Protein AF-A0A957W393-F1 (afdb_monomer_lite)

Radius of gyration: 22.01 Å; chains: 1; bounding box: 61×33×50 Å

Sequence (150 aa):
MRLVQFTLENGRRQVGLVEDDGHRLHVLKEVSRVYELAMEAGRLKVKLETLIADRLSGQTVDYDQIIAEKRLLPPLDHPDPAHCLVSGTGLTHLGSAAARDEMHHQAASADQSALTDSMRMFQIGLDGGKPPAGQIGAQPEWFYKGNGYG

Secondary structure (DSSP, 8-state):
--EEEEE-TTS-EEEEEEPTTSSEEEEESS-S-HHHHHHHHHHHT--HHHHHHHHEEEEEEEHHHHHHTT-B--SS--SSGGG--EEE-S-SSHHHHHHHHHHHHHH--S-TTSPPHHHHHHHHHHHHSSPPTTSPPPPPP-EEEE-S--

Foldseek 3Di:
DDKFWFADPVRQIWIFDQDPVRFKTQTFPPDRFPVVLVVVCVVVVHDSVVVRVVRGDPDMDTPVVRVVVVGTAPNHADPDLVPAWDKDAQLPDPVSLVVVQVVVLVVDPDDPPDGDPSRVLNVLCVVFVDDPPPDDGRDHDMDTDGSSDD

pLDDT: mean 86.91, std 12.44, range [52.34, 98.25]

Structure (mmCIF, N/CA/C/O backbone):
data_AF-A0A957W393-F1
#
_entry.id   AF-A0A957W393-F1
#
loop_
_atom_site.group_PDB
_atom_site.id
_atom_site.type_symbol
_atom_site.label_atom_id
_atom_site.label_alt_id
_atom_site.label_comp_id
_atom_site.label_asym_id
_atom_site.label_entity_id
_atom_site.label_seq_id
_atom_site.pdbx_PDB_ins_code
_atom_site.Cartn_x
_atom_site.Cartn_y
_atom_site.Cartn_z
_atom_site.occupancy
_atom_site.B_iso_or_equiv
_atom_site.auth_seq_id
_atom_site.auth_comp_id
_atom_site.auth_asym_id
_atom_site.auth_atom_id
_atom_site.pdbx_PDB_model_num
ATOM 1 N N . MET A 1 1 ? -8.367 11.106 -1.728 1.00 89.00 1 MET A N 1
ATOM 2 C CA . MET A 1 1 ? -8.635 9.891 -0.929 1.00 89.00 1 MET A CA 1
ATOM 3 C C . MET A 1 1 ? -7.311 9.255 -0.538 1.00 89.00 1 MET A C 1
ATOM 5 O O . MET A 1 1 ? -6.508 8.995 -1.425 1.00 89.00 1 MET A O 1
ATOM 9 N N . ARG A 1 2 ? -7.059 9.055 0.759 1.00 96.50 2 ARG A N 1
ATOM 10 C CA . ARG A 1 2 ? -5.827 8.440 1.280 1.00 96.50 2 ARG A CA 1
ATOM 11 C C . ARG A 1 2 ? -6.224 7.273 2.182 1.00 96.50 2 ARG A C 1
ATOM 13 O O . ARG A 1 2 ? -6.899 7.503 3.178 1.00 96.50 2 ARG A O 1
ATOM 20 N N . LEU A 1 3 ? -5.852 6.049 1.816 1.00 97.56 3 LEU A N 1
ATOM 21 C CA . LEU A 1 3 ? -6.111 4.859 2.628 1.00 97.56 3 LEU A CA 1
ATOM 22 C C . LEU A 1 3 ? -4.850 4.432 3.365 1.00 97.56 3 LEU A C 1
ATOM 24 O O . LEU A 1 3 ? -3.752 4.503 2.815 1.00 97.56 3 LEU A O 1
ATOM 28 N N . VAL A 1 4 ? -5.034 3.946 4.585 1.00 97.62 4 VAL A N 1
ATOM 29 C CA . VAL A 1 4 ? -3.968 3.438 5.446 1.00 97.62 4 VAL A CA 1
ATOM 30 C C . VAL A 1 4 ? -4.380 2.075 5.987 1.00 97.62 4 VAL A C 1
ATOM 32 O O . VAL A 1 4 ? -5.520 1.894 6.410 1.00 97.62 4 VAL A O 1
ATOM 35 N N . GLN A 1 5 ? -3.448 1.123 5.989 1.00 97.62 5 GLN A N 1
ATOM 36 C CA . GLN A 1 5 ? -3.579 -0.141 6.712 1.00 97.62 5 GLN A CA 1
ATOM 37 C C . GLN A 1 5 ? -2.801 -0.035 8.025 1.00 97.62 5 GLN A C 1
ATOM 39 O O . GLN A 1 5 ? -1.680 0.474 8.036 1.00 97.62 5 GLN A O 1
ATOM 44 N N . PHE A 1 6 ? -3.368 -0.508 9.128 1.00 97.94 6 PHE A N 1
ATOM 45 C CA . PHE A 1 6 ? -2.723 -0.453 10.441 1.00 97.94 6 PHE A CA 1
ATOM 46 C C . PHE A 1 6 ? -3.207 -1.585 11.350 1.00 97.94 6 PHE A C 1
ATOM 48 O O . PHE A 1 6 ? -4.206 -2.246 11.061 1.00 97.94 6 PHE A O 1
ATOM 55 N N . THR A 1 7 ? -2.505 -1.826 12.453 1.00 97.75 7 THR A N 1
ATOM 56 C CA . THR A 1 7 ? -2.970 -2.704 13.534 1.00 97.75 7 THR A CA 1
ATOM 57 C C . THR A 1 7 ? -3.566 -1.880 14.668 1.00 97.75 7 THR A C 1
ATOM 59 O O . THR A 1 7 ? -3.050 -0.825 15.023 1.00 97.75 7 THR A O 1
ATOM 62 N N . LEU A 1 8 ? -4.671 -2.336 15.253 1.00 94.25 8 LEU A N 1
ATOM 63 C CA . LEU A 1 8 ? -5.199 -1.822 16.519 1.00 94.25 8 LEU A CA 1
ATOM 64 C C . LEU A 1 8 ? -4.327 -2.296 17.694 1.00 94.25 8 LEU A C 1
ATOM 66 O O . LEU A 1 8 ? -3.534 -3.224 17.543 1.00 94.25 8 LEU A O 1
ATOM 70 N N . GLU A 1 9 ? -4.516 -1.720 18.883 1.00 92.44 9 GLU A N 1
ATOM 71 C CA . GLU A 1 9 ? -3.808 -2.136 20.111 1.00 92.44 9 GLU A CA 1
ATOM 72 C C . GLU A 1 9 ? -3.987 -3.630 20.430 1.00 92.44 9 GLU A C 1
ATOM 74 O O . GLU A 1 9 ? -3.091 -4.280 20.958 1.00 92.44 9 GLU A O 1
ATOM 79 N N . ASN A 1 10 ? -5.126 -4.211 20.041 1.00 92.38 10 ASN A N 1
ATOM 80 C CA . ASN A 1 10 ? -5.401 -5.641 20.185 1.00 92.38 10 ASN A CA 1
ATOM 81 C C . ASN A 1 10 ? -4.804 -6.516 19.062 1.00 92.38 10 ASN A C 1
ATOM 83 O O . ASN A 1 10 ? -5.178 -7.679 18.926 1.00 92.38 10 ASN A O 1
ATOM 87 N N . GLY A 1 11 ? -3.936 -5.957 18.216 1.00 93.50 11 GLY A N 1
ATOM 88 C CA . GLY A 1 11 ? -3.264 -6.649 17.116 1.00 93.50 11 GLY A CA 1
ATOM 89 C C . GLY A 1 11 ? -4.123 -6.886 15.873 1.00 93.50 11 GLY A C 1
ATOM 90 O O . GLY A 1 11 ? -3.610 -7.369 14.863 1.00 93.50 11 GLY A O 1
ATOM 91 N N . ARG A 1 12 ? -5.419 -6.543 15.886 1.00 94.88 12 ARG A N 1
ATOM 92 C CA . ARG A 1 12 ? -6.273 -6.716 14.703 1.00 94.88 12 ARG A CA 1
ATOM 93 C C . ARG A 1 12 ? -5.898 -5.716 13.617 1.00 94.88 12 ARG A C 1
ATOM 95 O O . ARG A 1 12 ? -5.803 -4.519 13.880 1.00 94.88 12 ARG A O 1
ATOM 102 N N . ARG A 1 13 ? -5.756 -6.207 12.389 1.00 96.69 13 ARG A N 1
ATOM 103 C CA . ARG A 1 13 ? -5.565 -5.386 11.190 1.00 96.69 13 ARG A CA 1
ATOM 104 C C . ARG A 1 13 ? -6.850 -4.639 10.831 1.00 96.69 13 ARG A C 1
ATOM 106 O O . ARG A 1 13 ? -7.919 -5.242 10.842 1.00 96.69 13 ARG A O 1
ATOM 113 N N . GLN A 1 14 ? -6.708 -3.381 10.426 1.00 97.50 14 GLN A N 1
ATOM 114 C CA . GLN A 1 14 ? -7.791 -2.529 9.957 1.00 97.50 14 GLN A CA 1
ATOM 115 C C . GLN A 1 14 ? -7.350 -1.642 8.784 1.00 97.50 14 GLN A C 1
ATOM 117 O O . GLN A 1 14 ? -6.162 -1.355 8.618 1.00 97.50 14 GLN A O 1
ATOM 122 N N . VAL A 1 15 ? -8.323 -1.174 7.997 1.00 98.12 15 VAL A N 1
ATOM 123 C CA . VAL A 1 15 ? -8.140 -0.112 6.997 1.00 98.12 15 VAL A CA 1
ATOM 124 C C . VAL A 1 15 ? -8.842 1.157 7.469 1.00 98.12 15 VAL A C 1
ATOM 126 O O . VAL A 1 15 ? -9.958 1.095 7.990 1.00 98.12 15 VAL A O 1
ATOM 129 N N . GLY A 1 16 ? -8.204 2.308 7.270 1.00 97.75 16 GLY A N 1
ATOM 130 C CA . GLY A 1 16 ? -8.772 3.618 7.563 1.00 97.75 16 GLY A CA 1
ATOM 131 C C . GLY A 1 16 ? -8.631 4.598 6.402 1.00 97.75 16 GLY A C 1
ATOM 132 O O . GLY A 1 16 ? -7.673 4.531 5.628 1.00 97.75 16 GLY A O 1
ATOM 133 N N . LEU A 1 17 ? -9.589 5.516 6.294 1.00 98.12 17 LEU A N 1
ATOM 134 C CA . LEU A 1 17 ? -9.527 6.692 5.430 1.00 98.12 17 LEU A CA 1
ATOM 135 C C . LEU A 1 17 ? -8.963 7.865 6.236 1.00 98.12 17 LEU A C 1
ATOM 137 O O . LEU A 1 17 ? -9.519 8.209 7.275 1.00 98.12 17 LEU A O 1
ATOM 141 N N . VAL A 1 18 ? -7.883 8.481 5.758 1.00 98.00 18 VAL A N 1
ATOM 142 C CA . VAL A 1 18 ? -7.303 9.668 6.406 1.00 98.00 18 VAL A CA 1
ATOM 143 C C . VAL A 1 18 ? -8.261 10.850 6.258 1.00 98.00 18 VAL A C 1
ATOM 145 O O . VAL A 1 18 ? -8.660 11.163 5.132 1.00 98.00 18 VAL A O 1
ATOM 148 N N . GLU A 1 19 ? -8.583 11.509 7.371 1.00 96.00 19 GLU A N 1
ATOM 149 C CA . GLU A 1 19 ? -9.325 12.774 7.394 1.00 96.00 19 GLU A CA 1
ATOM 150 C C . GLU A 1 19 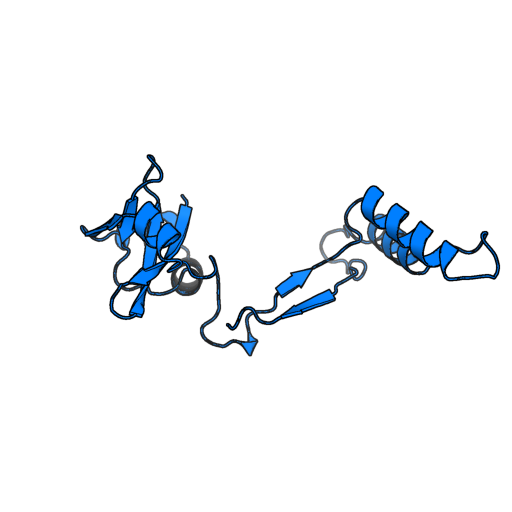? -8.569 13.894 6.662 1.00 96.00 19 GLU A C 1
ATOM 152 O O . GLU A 1 19 ? -7.372 13.792 6.371 1.00 96.00 19 GLU A O 1
ATOM 157 N N . ASP A 1 20 ? -9.270 14.976 6.328 1.00 94.75 20 ASP A N 1
ATOM 158 C CA . ASP A 1 20 ? -8.679 16.098 5.594 1.00 94.75 20 ASP A CA 1
ATOM 159 C C . ASP A 1 20 ? -7.566 16.789 6.397 1.00 94.75 20 ASP A C 1
ATOM 161 O O . ASP A 1 20 ? -6.537 17.150 5.821 1.00 94.75 20 ASP A O 1
ATOM 165 N N . ASP A 1 21 ? -7.725 16.880 7.723 1.00 94.75 21 ASP A N 1
ATOM 166 C CA . ASP A 1 21 ? -6.722 17.440 8.637 1.00 94.75 21 ASP A CA 1
ATOM 167 C C . ASP A 1 21 ? -5.457 16.576 8.761 1.00 94.75 21 ASP A C 1
ATOM 169 O O . ASP A 1 21 ? -4.404 17.075 9.144 1.00 94.75 21 ASP A O 1
ATOM 173 N N . GLY A 1 22 ? -5.527 15.301 8.365 1.00 96.19 22 GLY A N 1
ATOM 174 C CA . GLY A 1 22 ? -4.401 14.379 8.412 1.00 96.19 22 GLY A CA 1
ATOM 175 C C . GLY A 1 22 ? -4.068 13.824 9.796 1.00 96.19 22 GLY A C 1
ATOM 176 O O . GLY A 1 22 ? -3.052 13.148 9.896 1.00 96.19 22 GLY A O 1
ATOM 177 N N . HIS A 1 23 ? -4.892 14.053 10.821 1.00 97.31 23 HIS A N 1
ATOM 178 C CA . HIS A 1 23 ? -4.619 13.640 12.207 1.00 97.31 23 HIS A CA 1
ATOM 179 C C . HIS A 1 23 ? -5.473 12.458 12.672 1.00 97.31 23 HIS A C 1
ATOM 181 O O . HIS A 1 23 ? -5.171 11.819 13.680 1.00 97.31 23 HIS A O 1
ATOM 187 N N . ARG A 1 24 ? -6.538 12.127 11.936 1.00 97.94 24 ARG A N 1
ATOM 188 C CA . ARG A 1 24 ? -7.437 11.017 12.268 1.00 97.94 24 ARG A CA 1
ATOM 189 C C . ARG A 1 24 ? -7.670 10.086 11.089 1.00 97.94 24 ARG A C 1
ATOM 191 O O . ARG A 1 24 ? -7.605 10.485 9.925 1.00 97.94 24 ARG A O 1
ATOM 198 N N . LEU A 1 25 ? -7.968 8.829 11.408 1.00 98.00 25 LEU A N 1
ATOM 199 C CA . LEU A 1 25 ? -8.441 7.838 10.446 1.00 98.00 25 LEU A CA 1
ATOM 200 C C . LEU A 1 25 ? -9.898 7.479 10.740 1.00 98.00 25 LEU A C 1
ATOM 202 O O . LEU A 1 25 ? -10.203 7.000 11.834 1.00 98.00 25 LEU A O 1
ATOM 206 N N . HIS A 1 26 ? -10.774 7.603 9.745 1.00 97.50 26 HIS A N 1
ATOM 207 C CA . HIS A 1 26 ? -12.084 6.959 9.767 1.00 97.50 26 HIS A CA 1
ATOM 208 C C . HIS A 1 26 ? -11.922 5.470 9.483 1.00 97.50 26 HIS A C 1
ATOM 210 O O . HIS A 1 26 ? -11.496 5.075 8.395 1.00 97.50 26 HIS A O 1
ATOM 216 N N . VAL A 1 27 ? -12.272 4.635 10.455 1.00 97.44 27 VAL A N 1
ATOM 217 C CA . VAL A 1 27 ? -12.150 3.182 10.340 1.00 97.44 27 VAL A CA 1
ATOM 218 C C . VAL A 1 27 ? -13.174 2.655 9.338 1.00 97.44 27 VAL A C 1
ATOM 220 O O . VAL A 1 27 ? -14.355 3.005 9.405 1.00 97.44 27 VAL A O 1
ATOM 223 N N . LEU A 1 28 ? -12.746 1.777 8.433 1.00 97.81 28 LEU A N 1
ATOM 224 C CA . LEU A 1 28 ? -13.646 1.075 7.522 1.00 97.81 28 LEU A CA 1
ATOM 225 C C . LEU A 1 28 ? -14.139 -0.226 8.159 1.00 97.81 28 LEU A C 1
ATOM 227 O O . LEU A 1 28 ? -13.346 -0.963 8.734 1.00 97.81 28 LEU A O 1
ATOM 231 N N . LYS A 1 29 ? -15.435 -0.529 8.072 1.00 96.56 29 LYS A N 1
ATOM 232 C CA . LYS A 1 29 ? -16.021 -1.808 8.510 1.00 96.56 29 LYS A CA 1
ATOM 233 C C . LYS A 1 29 ? -15.801 -2.897 7.458 1.00 96.56 29 LYS A C 1
ATOM 235 O O . LYS A 1 29 ? -15.623 -2.589 6.287 1.00 96.56 29 LYS A O 1
ATOM 240 N N . GLU A 1 30 ? -15.869 -4.160 7.880 1.00 94.81 30 GLU A N 1
ATOM 241 C CA . GLU A 1 30 ? -15.909 -5.345 6.994 1.00 94.81 30 GLU A CA 1
ATOM 242 C C . GLU A 1 30 ? -14.713 -5.508 6.041 1.00 94.81 30 GLU A C 1
ATOM 244 O O . GLU A 1 30 ? -14.770 -6.300 5.106 1.00 94.81 30 GLU A O 1
ATOM 249 N N . VAL A 1 31 ? -13.618 -4.787 6.280 1.00 95.25 31 VAL A N 1
ATOM 250 C CA . VAL A 1 31 ? -12.418 -4.869 5.457 1.00 95.25 31 VAL A CA 1
ATOM 251 C C . VAL A 1 31 ? -11.173 -4.786 6.320 1.00 95.25 31 VAL A C 1
ATOM 253 O O . VAL A 1 31 ? -11.080 -3.966 7.236 1.00 95.25 31 VAL A O 1
ATOM 256 N N . SER A 1 32 ? -10.211 -5.653 6.026 1.00 94.50 32 SER A N 1
ATOM 257 C CA . SER A 1 32 ? -8.926 -5.684 6.717 1.00 94.50 32 SER A CA 1
ATOM 258 C C . SER A 1 32 ? -7.791 -5.243 5.803 1.00 94.50 32 SER A C 1
ATOM 260 O O . SER A 1 32 ? -6.793 -4.726 6.298 1.00 94.50 32 SER A O 1
ATOM 262 N N . ARG A 1 33 ? -7.940 -5.375 4.476 1.00 96.31 33 ARG A N 1
ATOM 263 C CA . ARG A 1 33 ? -6.897 -5.015 3.511 1.00 96.31 33 ARG A CA 1
ATOM 264 C C . ARG A 1 33 ? -7.378 -4.091 2.404 1.00 96.31 33 ARG A C 1
ATOM 266 O O . ARG A 1 33 ? -8.457 -4.268 1.852 1.00 96.31 33 ARG A O 1
ATOM 273 N N . VAL A 1 34 ? -6.518 -3.166 1.977 1.00 96.62 34 VAL A N 1
ATOM 274 C CA . VAL A 1 34 ? -6.791 -2.329 0.787 1.00 96.62 34 VAL A CA 1
ATOM 275 C C . VAL A 1 34 ? -6.933 -3.195 -0.471 1.00 96.62 34 VAL A C 1
ATOM 277 O O . VAL A 1 34 ? -7.752 -2.895 -1.337 1.00 96.62 34 VAL A O 1
ATOM 280 N N . TYR A 1 35 ? -6.199 -4.311 -0.536 1.00 96.00 35 TYR A N 1
ATOM 281 C CA . TYR A 1 35 ? -6.335 -5.310 -1.596 1.00 96.00 35 TYR A CA 1
ATOM 282 C C . TYR A 1 35 ? -7.775 -5.835 -1.726 1.00 96.00 35 TYR A C 1
ATOM 284 O O . TYR A 1 35 ? -8.297 -5.910 -2.835 1.00 96.00 35 TYR A O 1
ATOM 292 N N . GLU A 1 36 ? -8.447 -6.126 -0.607 1.00 95.81 36 GLU A N 1
ATOM 293 C CA . GLU A 1 36 ? -9.828 -6.632 -0.600 1.00 95.81 36 GLU A CA 1
ATOM 294 C C . GLU A 1 36 ? -10.794 -5.605 -1.210 1.00 95.81 36 GLU A C 1
ATOM 296 O O . GLU A 1 36 ? -11.624 -5.972 -2.042 1.00 95.81 36 GLU A O 1
ATOM 301 N N . LEU A 1 37 ? -10.626 -4.314 -0.888 1.00 96.25 37 LEU A N 1
ATOM 302 C CA . LEU A 1 37 ? -11.422 -3.230 -1.481 1.00 96.25 37 LEU A CA 1
ATOM 303 C C . LEU A 1 37 ? -11.213 -3.123 -2.992 1.00 96.25 37 LEU A C 1
ATOM 305 O O . LEU A 1 37 ? -12.178 -2.983 -3.742 1.00 96.25 37 LEU A O 1
ATOM 309 N N . ALA A 1 38 ? -9.961 -3.181 -3.450 1.00 95.56 38 ALA A N 1
ATOM 310 C CA . ALA A 1 38 ? -9.640 -3.076 -4.870 1.00 95.56 38 ALA A CA 1
ATOM 311 C C . ALA A 1 38 ? -10.230 -4.249 -5.669 1.00 95.56 38 ALA A C 1
ATOM 313 O O . ALA A 1 38 ? -10.845 -4.044 -6.720 1.00 95.56 38 ALA A O 1
ATOM 314 N N . MET A 1 39 ? -10.098 -5.471 -5.145 1.00 96.56 39 MET A N 1
ATOM 315 C CA . MET A 1 39 ? -10.660 -6.670 -5.767 1.00 96.56 39 MET A CA 1
ATOM 316 C C . MET A 1 39 ? -12.190 -6.653 -5.768 1.00 96.56 39 MET A C 1
ATOM 318 O O . MET A 1 39 ? -12.809 -6.997 -6.778 1.00 96.56 39 MET A O 1
ATOM 322 N N . GLU A 1 40 ? -12.819 -6.222 -4.671 1.00 96.88 40 GLU A N 1
ATOM 323 C CA . GLU A 1 40 ? -14.274 -6.097 -4.590 1.00 96.88 40 GLU A CA 1
ATOM 324 C C . GLU A 1 40 ? -14.807 -5.041 -5.567 1.00 96.88 40 GLU A C 1
ATOM 326 O O . GLU A 1 40 ? -15.737 -5.336 -6.323 1.00 96.88 40 GLU A O 1
ATOM 331 N N . ALA A 1 41 ? -14.195 -3.855 -5.621 1.00 96.94 41 ALA A N 1
ATOM 332 C CA . ALA A 1 41 ? -14.576 -2.795 -6.553 1.00 96.94 41 ALA A CA 1
ATOM 333 C C . ALA A 1 41 ? -14.480 -3.264 -8.015 1.00 96.94 41 ALA A C 1
ATOM 335 O O . ALA A 1 41 ? -15.416 -3.064 -8.793 1.00 96.94 41 ALA A O 1
ATOM 336 N N . GLY A 1 42 ? -13.398 -3.969 -8.372 1.00 97.12 42 GLY A N 1
ATOM 337 C CA . GLY A 1 42 ? -13.222 -4.566 -9.697 1.00 97.12 42 GLY A CA 1
ATOM 338 C C . GLY A 1 42 ? -14.288 -5.616 -10.027 1.00 97.12 42 GLY A C 1
ATOM 339 O O . GLY A 1 42 ? -14.876 -5.580 -11.109 1.00 97.12 42 GLY A O 1
ATOM 340 N N . ARG A 1 43 ? -14.597 -6.514 -9.081 1.00 97.94 43 ARG A N 1
ATOM 341 C CA . ARG A 1 43 ? -15.637 -7.547 -9.237 1.00 97.94 43 ARG A CA 1
ATOM 342 C C . ARG A 1 43 ? -17.030 -6.941 -9.416 1.00 97.94 43 ARG A C 1
ATOM 344 O O . ARG A 1 43 ? -17.796 -7.412 -10.253 1.00 97.94 43 ARG A O 1
ATOM 351 N N . LEU A 1 44 ? -17.359 -5.921 -8.627 1.00 96.94 44 LEU A N 1
ATOM 352 C CA . LEU A 1 44 ? -18.653 -5.235 -8.661 1.00 96.94 44 LEU A CA 1
ATOM 353 C C . LEU A 1 44 ? -18.757 -4.198 -9.788 1.00 96.94 44 LEU A C 1
ATOM 355 O O . LEU A 1 44 ? -19.855 -3.724 -10.068 1.00 96.94 44 LEU A O 1
ATOM 359 N N . LYS A 1 45 ? -17.640 -3.859 -10.447 1.00 97.25 45 LYS A N 1
ATOM 360 C CA . LYS A 1 45 ? -17.537 -2.788 -11.452 1.00 97.25 45 LYS A CA 1
ATOM 361 C C . LYS A 1 45 ? -18.008 -1.430 -10.923 1.00 97.25 45 LYS A C 1
ATOM 363 O O . LYS A 1 45 ? -18.621 -0.647 -11.647 1.00 97.25 45 LYS A O 1
ATOM 368 N N . VAL A 1 46 ? -17.706 -1.152 -9.660 1.00 97.56 46 VAL A N 1
ATOM 369 C CA . VAL A 1 46 ? -17.991 0.133 -9.012 1.00 97.56 46 VAL A CA 1
ATOM 370 C C . VAL A 1 46 ? -16.698 0.896 -8.770 1.00 97.56 46 VAL A C 1
ATOM 372 O O . VAL A 1 46 ? -15.603 0.335 -8.790 1.00 97.56 46 VAL A O 1
ATOM 375 N N . LYS A 1 47 ? -16.824 2.201 -8.538 1.00 97.31 47 LYS A N 1
ATOM 376 C CA . LYS A 1 47 ? -15.692 3.029 -8.133 1.00 97.31 47 LYS A CA 1
ATOM 377 C C . LYS A 1 47 ? -15.246 2.654 -6.720 1.00 97.31 47 LYS A C 1
ATOM 379 O O . LYS A 1 47 ? -16.080 2.381 -5.856 1.00 97.31 47 LYS A O 1
ATOM 384 N N . LEU A 1 48 ? -13.937 2.683 -6.482 1.00 96.38 48 LEU A N 1
ATOM 385 C CA . LEU A 1 48 ? -13.357 2.383 -5.173 1.00 96.38 48 LEU A CA 1
ATOM 386 C C . LEU A 1 48 ? -13.873 3.360 -4.101 1.00 96.38 48 LEU A C 1
ATOM 388 O O . LEU A 1 48 ? -14.164 2.956 -2.980 1.00 96.38 48 LEU A O 1
ATOM 392 N N . GLU A 1 49 ? -14.063 4.625 -4.473 1.00 96.19 49 GLU A N 1
ATOM 393 C CA . GLU A 1 49 ? -14.617 5.681 -3.625 1.00 96.19 49 GLU A CA 1
ATOM 394 C C . GLU A 1 49 ? -16.030 5.349 -3.134 1.00 96.19 49 GLU A C 1
ATOM 396 O O . GLU A 1 49 ? -16.347 5.593 -1.972 1.00 96.19 49 GLU A O 1
ATOM 401 N N . THR A 1 50 ? -16.869 4.770 -4.002 1.00 96.06 50 THR A N 1
ATOM 402 C CA . THR A 1 50 ? -18.231 4.352 -3.644 1.00 96.06 50 THR A CA 1
ATOM 403 C C . THR A 1 50 ? -18.187 3.261 -2.582 1.00 96.06 50 THR A C 1
ATOM 405 O O . THR A 1 50 ? -18.832 3.388 -1.547 1.00 96.06 50 THR A O 1
ATOM 408 N N . LEU A 1 51 ? -17.357 2.236 -2.796 1.00 96.12 51 LEU A N 1
ATOM 409 C CA . LEU A 1 51 ? -17.212 1.143 -1.839 1.00 96.12 51 LEU A CA 1
ATOM 410 C C . LEU A 1 51 ? -16.682 1.641 -0.486 1.00 96.12 51 LEU A C 1
ATOM 412 O O . LEU A 1 51 ? -17.156 1.216 0.560 1.00 96.12 51 LEU A O 1
ATOM 416 N N . ILE A 1 52 ? -15.725 2.569 -0.485 1.00 96.50 52 ILE A N 1
ATOM 417 C CA . ILE A 1 52 ? -15.174 3.139 0.752 1.00 96.50 52 ILE A CA 1
ATOM 418 C C . ILE A 1 52 ? -16.229 3.929 1.517 1.00 96.50 52 ILE A C 1
ATOM 420 O O . ILE A 1 52 ? -16.325 3.752 2.729 1.00 96.50 52 ILE A O 1
ATOM 424 N N . ALA A 1 53 ? -17.033 4.746 0.831 1.00 95.69 53 ALA A N 1
ATOM 425 C CA . ALA A 1 53 ? -18.118 5.490 1.464 1.00 95.69 53 ALA A CA 1
ATOM 426 C C . ALA A 1 53 ? -19.112 4.551 2.170 1.00 95.69 53 ALA A C 1
ATOM 428 O O . ALA A 1 53 ? -19.466 4.792 3.322 1.00 95.69 53 ALA A O 1
ATOM 429 N N . ASP A 1 54 ? -19.471 3.432 1.534 1.00 95.75 54 ASP A N 1
ATOM 430 C CA . ASP A 1 54 ? -20.368 2.421 2.113 1.00 95.75 54 ASP A CA 1
ATOM 431 C C . ASP A 1 54 ? -19.747 1.682 3.312 1.00 95.75 54 ASP A C 1
ATOM 433 O O . ASP A 1 54 ? -20.458 1.210 4.212 1.00 95.75 54 ASP A O 1
ATOM 437 N N . ARG A 1 55 ? -18.412 1.583 3.339 1.00 96.56 55 ARG A N 1
ATOM 438 C CA . ARG A 1 55 ? -17.627 0.925 4.390 1.00 96.56 55 ARG A CA 1
ATOM 439 C C . ARG A 1 55 ? -17.218 1.875 5.515 1.00 96.56 55 ARG A C 1
ATOM 441 O O . ARG A 1 55 ? -16.696 1.387 6.512 1.00 96.56 55 ARG A O 1
ATOM 448 N N . LEU A 1 56 ? -17.467 3.184 5.432 1.00 96.38 56 LEU A N 1
ATOM 449 C CA . LEU A 1 56 ? -17.186 4.091 6.549 1.00 96.38 56 LEU A CA 1
ATOM 450 C C . LEU A 1 56 ? -17.954 3.639 7.797 1.00 96.38 56 LEU A C 1
ATOM 452 O O . LEU A 1 56 ? -19.169 3.424 7.777 1.00 96.38 56 LEU A O 1
ATOM 456 N N . SER A 1 57 ? -17.223 3.458 8.891 1.00 95.00 57 SER A N 1
ATOM 457 C CA . SER A 1 57 ? -17.820 3.280 10.209 1.00 95.00 57 SER A CA 1
ATOM 458 C C . SER A 1 57 ? -17.964 4.633 10.911 1.00 95.00 57 SER A C 1
ATOM 460 O O . SER A 1 57 ? -17.391 5.635 10.489 1.00 95.00 57 SER A O 1
ATOM 462 N N . GLY A 1 58 ? -18.699 4.659 12.024 1.00 93.88 58 GLY A N 1
ATOM 463 C CA . GLY A 1 58 ? -18.724 5.820 12.921 1.00 93.88 58 GLY A CA 1
ATOM 464 C C . GLY A 1 58 ? -17.496 5.930 13.833 1.00 93.88 58 GLY A C 1
ATOM 465 O O . GLY A 1 58 ? -17.492 6.765 14.729 1.00 93.88 58 GLY A O 1
ATOM 466 N N . GLN A 1 59 ? -16.491 5.062 13.671 1.00 95.81 59 GLN A N 1
ATOM 467 C CA . GLN A 1 59 ? -15.307 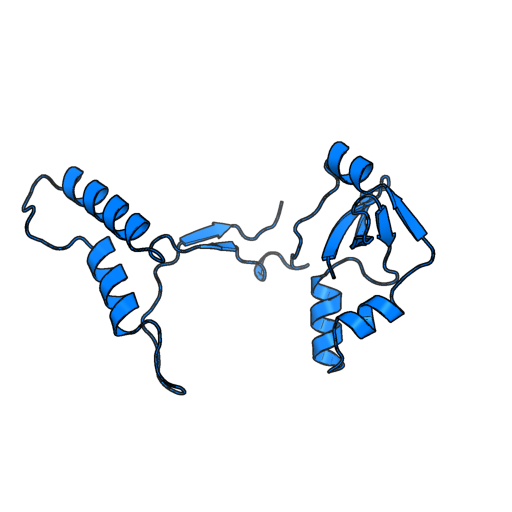5.028 14.524 1.00 95.81 59 GLN A CA 1
ATOM 468 C C . GLN A 1 59 ? -14.150 5.794 13.884 1.00 95.81 59 GLN A C 1
ATOM 470 O O . GLN A 1 59 ? -13.844 5.621 12.702 1.00 95.81 59 GLN A O 1
ATOM 475 N N . THR A 1 60 ? -13.473 6.591 14.703 1.00 97.00 60 THR A N 1
ATOM 476 C CA . THR A 1 60 ? -12.241 7.299 14.350 1.00 97.00 60 THR A CA 1
ATOM 477 C C . THR A 1 60 ? -11.123 6.901 15.299 1.00 97.00 60 THR A C 1
ATOM 479 O O . THR A 1 60 ? -11.373 6.664 16.481 1.00 97.00 60 THR A O 1
ATOM 482 N N . VAL A 1 61 ? -9.893 6.867 14.799 1.00 97.12 61 VAL A N 1
ATOM 483 C CA . VAL A 1 61 ? -8.684 6.634 15.600 1.00 97.12 61 VAL A CA 1
ATOM 484 C C . VAL A 1 61 ? -7.661 7.739 15.355 1.00 97.12 61 VAL A C 1
ATOM 486 O O . VAL A 1 61 ? -7.641 8.332 14.275 1.00 97.12 61 VAL A O 1
ATOM 489 N N . ASP A 1 62 ? -6.828 8.007 16.359 1.00 98.00 62 ASP A N 1
ATOM 490 C CA . ASP A 1 62 ? -5.728 8.970 16.278 1.00 98.00 62 ASP A CA 1
ATOM 491 C C . ASP A 1 62 ? -4.628 8.426 15.354 1.00 98.00 62 ASP A C 1
ATOM 493 O O . ASP A 1 62 ? -4.073 7.345 15.584 1.00 98.00 62 ASP A O 1
ATOM 497 N N . TYR A 1 63 ? -4.357 9.144 14.266 1.00 98.25 63 TYR A N 1
ATOM 498 C CA . TYR A 1 63 ? -3.386 8.716 13.268 1.00 98.25 63 TYR A CA 1
ATOM 499 C C . TYR A 1 63 ? -1.946 8.966 13.725 1.00 98.25 63 TYR A C 1
ATOM 501 O O . TYR A 1 63 ? -1.077 8.120 13.496 1.00 98.25 63 TYR A O 1
ATOM 509 N N . ASP A 1 64 ? -1.702 10.074 14.422 1.00 98.12 64 ASP A N 1
ATOM 510 C CA . ASP A 1 64 ? -0.382 10.425 14.943 1.00 98.12 64 ASP A CA 1
ATOM 511 C C . ASP A 1 64 ? 0.075 9.403 15.989 1.00 98.12 64 ASP A C 1
ATOM 513 O O . ASP A 1 64 ? 1.230 8.967 15.974 1.00 98.12 64 ASP A O 1
ATOM 517 N N . GLN A 1 65 ? -0.844 8.924 16.831 1.00 98.00 65 GLN A N 1
ATOM 518 C CA . GLN A 1 65 ? -0.577 7.847 17.782 1.00 98.00 65 GLN A CA 1
ATOM 519 C C . GLN A 1 65 ? -0.196 6.539 17.069 1.00 98.00 65 GLN A C 1
ATOM 521 O O . GLN A 1 65 ? 0.786 5.896 17.438 1.00 98.00 65 GLN A O 1
ATOM 526 N N . ILE A 1 66 ? -0.923 6.150 16.014 1.00 98.12 66 ILE A N 1
ATOM 527 C CA . ILE A 1 66 ? -0.612 4.946 15.218 1.00 98.12 66 ILE A CA 1
ATOM 528 C C . ILE A 1 66 ? 0.797 5.035 14.613 1.00 98.12 66 ILE A C 1
ATOM 530 O O . ILE A 1 66 ? 1.527 4.037 14.598 1.00 98.12 66 ILE A O 1
ATOM 534 N N . ILE A 1 67 ? 1.183 6.215 14.119 1.00 97.75 67 ILE A N 1
ATOM 535 C CA . ILE A 1 67 ? 2.520 6.477 13.573 1.00 97.75 67 ILE A CA 1
ATOM 536 C C . ILE A 1 67 ? 3.576 6.363 14.676 1.00 97.75 67 ILE A C 1
ATOM 538 O O . ILE A 1 67 ? 4.556 5.634 14.506 1.00 97.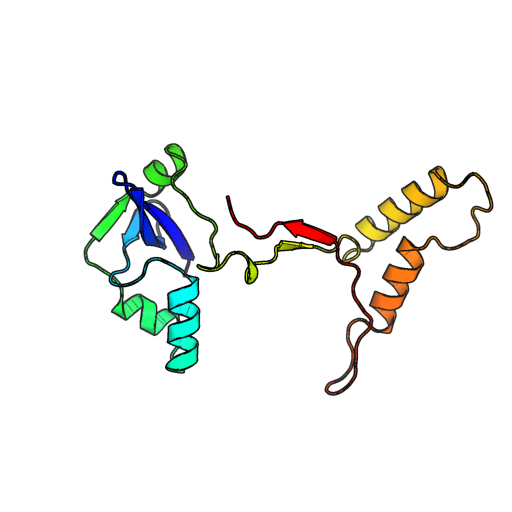75 67 ILE A O 1
ATOM 542 N N . ALA A 1 68 ? 3.373 7.049 15.804 1.00 98.06 68 ALA A N 1
ATOM 543 C CA . ALA A 1 68 ? 4.306 7.062 16.929 1.00 98.06 68 ALA A CA 1
ATOM 544 C C . ALA A 1 68 ? 4.557 5.651 17.485 1.00 98.06 68 ALA A C 1
ATOM 546 O O . ALA A 1 68 ? 5.693 5.288 17.794 1.00 98.06 68 ALA A O 1
ATOM 547 N N . GLU A 1 69 ? 3.511 4.828 17.532 1.00 97.62 69 GLU A N 1
ATOM 548 C CA . GLU A 1 69 ? 3.556 3.438 17.991 1.00 97.62 69 GLU A CA 1
ATOM 549 C C . GLU A 1 69 ? 3.992 2.444 16.902 1.00 97.62 69 GLU A C 1
ATOM 551 O O . GLU A 1 69 ? 4.069 1.244 17.160 1.00 97.62 69 GLU A O 1
ATOM 556 N N . LYS A 1 70 ? 4.306 2.919 15.688 1.00 97.38 70 LYS A N 1
ATOM 557 C CA . LYS A 1 70 ? 4.760 2.105 14.545 1.00 97.38 70 LYS A CA 1
ATOM 558 C C . LYS A 1 70 ? 3.789 0.980 14.172 1.00 97.38 70 LYS A C 1
ATOM 560 O O . LYS A 1 70 ? 4.206 -0.101 13.764 1.00 97.38 70 LYS A O 1
ATOM 565 N N . ARG A 1 71 ? 2.486 1.244 14.273 1.00 97.38 71 ARG A N 1
ATOM 566 C CA . ARG A 1 71 ? 1.418 0.281 13.950 1.00 97.38 71 ARG A CA 1
ATOM 567 C C . ARG A 1 71 ? 0.960 0.322 12.489 1.00 97.38 71 ARG A C 1
ATOM 569 O O . ARG A 1 71 ? -0.014 -0.337 12.130 1.00 97.38 71 ARG A O 1
ATOM 576 N N . LEU A 1 72 ? 1.641 1.090 11.639 1.00 97.44 72 LEU A N 1
ATOM 577 C CA . LEU A 1 72 ? 1.359 1.137 10.206 1.00 97.44 72 LEU A CA 1
ATOM 578 C C . LEU A 1 72 ? 1.776 -0.153 9.503 1.00 97.44 72 LEU A C 1
ATOM 580 O O . LEU A 1 72 ? 2.821 -0.731 9.786 1.00 97.44 72 LEU A O 1
ATOM 584 N N . LEU A 1 73 ? 0.961 -0.555 8.537 1.00 95.38 73 LEU A N 1
ATOM 585 C CA . LEU A 1 73 ? 1.214 -1.676 7.643 1.00 95.38 73 LEU A CA 1
ATOM 586 C C . LEU A 1 73 ? 1.488 -1.149 6.225 1.00 95.38 73 LEU A C 1
ATOM 588 O O . LEU A 1 73 ? 1.147 0.001 5.924 1.00 95.38 73 LEU A O 1
ATOM 592 N N . PRO A 1 74 ? 2.076 -1.965 5.328 1.00 92.88 74 PRO A N 1
ATOM 593 C CA . PRO A 1 74 ? 2.233 -1.586 3.929 1.00 92.88 74 PRO A CA 1
ATOM 594 C C . PRO A 1 74 ? 0.907 -1.087 3.330 1.00 92.88 74 PRO A C 1
ATOM 596 O O . PRO A 1 74 ? -0.147 -1.651 3.627 1.00 92.88 74 PRO A O 1
ATOM 599 N N . PRO A 1 75 ? 0.912 -0.054 2.469 1.00 92.50 75 PRO A N 1
ATOM 600 C CA . PRO A 1 75 ? -0.321 0.511 1.908 1.00 92.50 75 PRO A CA 1
ATOM 601 C C . PRO A 1 75 ? -1.096 -0.491 1.042 1.00 92.50 75 PRO A C 1
ATOM 603 O O . PRO A 1 75 ? -2.311 -0.374 0.898 1.00 92.50 75 PRO A O 1
ATOM 606 N N . LEU A 1 76 ? -0.402 -1.497 0.507 1.00 91.44 76 LEU A N 1
ATOM 607 C CA . LEU A 1 76 ? -0.970 -2.634 -0.200 1.00 91.44 76 LEU A CA 1
ATOM 608 C C . LEU A 1 76 ? -0.118 -3.876 0.082 1.00 91.44 76 LEU A C 1
ATOM 610 O O . LEU A 1 76 ? 1.108 -3.808 0.043 1.00 91.44 76 LEU A O 1
ATOM 614 N N . ASP A 1 77 ? -0.774 -4.999 0.349 1.00 91.44 77 ASP A N 1
ATOM 615 C CA . ASP A 1 77 ? -0.170 -6.318 0.520 1.00 91.44 77 ASP A CA 1
ATOM 616 C C . ASP A 1 77 ? -1.182 -7.406 0.125 1.00 91.44 77 ASP A C 1
ATOM 618 O O . ASP A 1 77 ? -2.366 -7.125 -0.080 1.00 91.44 77 ASP A O 1
ATOM 622 N N . HIS A 1 78 ? -0.720 -8.649 -0.012 1.00 91.62 78 HIS A N 1
ATOM 623 C CA . HIS A 1 78 ? -1.559 -9.783 -0.400 1.00 91.62 78 HIS A CA 1
ATOM 624 C C . HIS A 1 78 ? -1.670 -10.790 0.761 1.00 91.62 78 HIS A C 1
ATOM 626 O O . HIS A 1 78 ? -0.687 -10.981 1.481 1.00 91.62 78 HIS A O 1
ATOM 632 N N . PRO A 1 79 ? -2.834 -11.438 0.984 1.00 89.50 79 PRO A N 1
ATOM 633 C CA . PRO A 1 79 ? -2.965 -12.478 2.012 1.00 89.50 79 PRO A CA 1
ATOM 634 C C . PRO A 1 79 ? -2.041 -13.680 1.770 1.00 89.50 79 PRO A C 1
ATOM 636 O O . PRO A 1 79 ? -1.555 -14.273 2.726 1.00 89.50 79 PRO A O 1
ATOM 639 N N . ASP A 1 80 ? -1.783 -14.008 0.504 1.00 90.06 80 ASP A N 1
ATOM 640 C CA . ASP A 1 80 ? -0.747 -14.955 0.087 1.00 90.06 80 ASP A CA 1
ATOM 641 C C . ASP A 1 80 ? 0.543 -14.211 -0.326 1.00 90.06 80 ASP A C 1
ATOM 643 O O . ASP A 1 80 ? 0.529 -13.512 -1.347 1.00 90.06 80 ASP A O 1
ATOM 647 N N . PRO A 1 81 ? 1.656 -14.378 0.409 1.00 81.88 81 PRO A N 1
ATOM 648 C CA . PRO A 1 81 ? 2.947 -13.757 0.107 1.00 81.88 81 PRO A CA 1
ATOM 649 C C . PRO A 1 81 ? 3.514 -14.089 -1.275 1.00 81.88 81 PRO A C 1
ATOM 651 O O . PRO A 1 81 ? 4.295 -13.310 -1.812 1.00 81.88 81 PRO A O 1
ATOM 654 N N . ALA A 1 82 ? 3.139 -15.222 -1.876 1.00 87.69 82 ALA A N 1
ATOM 655 C CA . ALA A 1 82 ? 3.618 -15.606 -3.204 1.00 87.69 82 ALA A CA 1
ATOM 656 C C . ALA A 1 82 ? 3.098 -14.684 -4.323 1.00 87.69 82 ALA A C 1
ATOM 658 O O . ALA A 1 82 ? 3.637 -14.684 -5.427 1.00 87.69 82 ALA A O 1
ATOM 659 N N . HIS A 1 83 ? 2.070 -13.882 -4.033 1.00 88.06 83 HIS A N 1
ATOM 660 C CA . HIS A 1 83 ? 1.395 -13.012 -4.996 1.00 88.06 83 HIS A CA 1
ATOM 661 C C . HIS A 1 83 ? 1.688 -11.519 -4.788 1.00 88.06 83 HIS A C 1
ATOM 663 O O . HIS A 1 83 ? 1.101 -10.673 -5.463 1.00 88.06 83 HIS A O 1
ATOM 669 N N . CYS A 1 84 ? 2.600 -11.168 -3.878 1.00 88.12 84 CYS A N 1
ATOM 670 C CA . CYS A 1 84 ? 3.098 -9.806 -3.734 1.00 88.12 84 CYS A CA 1
ATOM 671 C C . CYS A 1 84 ? 4.598 -9.820 -4.010 1.00 88.12 84 CYS A C 1
ATOM 673 O O . CYS A 1 84 ? 5.355 -10.397 -3.247 1.00 88.12 84 CYS A O 1
ATOM 675 N N . LEU A 1 85 ? 5.035 -9.219 -5.116 1.00 87.25 85 LEU A N 1
ATOM 676 C CA . LEU A 1 85 ? 6.453 -9.090 -5.447 1.00 87.25 85 LEU A CA 1
ATOM 677 C C . LEU A 1 85 ? 6.804 -7.608 -5.500 1.00 87.25 85 LEU A C 1
ATOM 679 O O . LEU A 1 85 ? 6.169 -6.830 -6.210 1.00 87.25 85 LEU A O 1
ATOM 683 N N . VAL A 1 86 ? 7.837 -7.227 -4.758 1.00 85.88 86 VAL A N 1
ATOM 684 C CA . VAL A 1 86 ? 8.428 -5.896 -4.814 1.00 85.88 86 VAL A CA 1
ATOM 685 C C . VAL A 1 86 ? 9.638 -5.974 -5.732 1.00 85.88 86 VAL A C 1
ATOM 687 O O . VAL A 1 86 ? 10.671 -6.558 -5.392 1.00 85.88 86 VAL A O 1
ATOM 690 N N . SER A 1 87 ? 9.505 -5.381 -6.912 1.00 85.81 87 SER A N 1
ATOM 691 C CA . SER A 1 87 ? 10.584 -5.214 -7.881 1.00 85.81 87 SER A CA 1
ATOM 692 C C . SER A 1 87 ? 10.869 -3.737 -8.118 1.00 85.81 87 SER A C 1
ATOM 694 O O . SER A 1 87 ? 10.017 -2.881 -7.885 1.00 85.81 87 SER A O 1
ATOM 696 N N . GLY A 1 88 ? 12.058 -3.430 -8.618 1.00 83.06 88 GLY A N 1
ATOM 697 C CA . GLY A 1 88 ? 12.404 -2.086 -9.065 1.00 83.06 88 GLY A CA 1
ATOM 698 C C . GLY A 1 88 ? 13.250 -2.116 -10.327 1.00 83.06 88 GLY A C 1
ATOM 699 O O . GLY A 1 88 ? 13.700 -3.176 -10.754 1.00 83.06 88 GLY A O 1
ATOM 700 N N . THR A 1 89 ? 13.469 -0.936 -10.896 1.00 79.94 89 THR A N 1
ATOM 701 C CA . THR A 1 89 ? 14.400 -0.701 -12.001 1.00 79.94 89 THR A CA 1
ATOM 702 C C . THR A 1 89 ? 15.254 0.522 -11.677 1.00 79.94 89 THR A C 1
ATOM 704 O O . THR A 1 89 ? 14.778 1.478 -11.061 1.00 79.94 89 THR A O 1
ATOM 707 N N . GLY A 1 90 ? 16.538 0.464 -12.021 1.00 74.12 90 GLY A N 1
ATOM 708 C CA . GLY A 1 90 ? 17.516 1.526 -11.795 1.00 74.12 90 GLY A CA 1
ATOM 709 C C . GLY A 1 90 ? 17.935 2.263 -13.064 1.00 74.12 90 GLY A C 1
ATOM 710 O O . GLY A 1 90 ? 18.848 3.079 -12.998 1.00 74.12 90 GLY A O 1
ATOM 711 N N . LEU A 1 91 ? 17.309 1.980 -14.207 1.00 75.25 91 LEU A N 1
ATOM 712 C CA . LEU A 1 91 ? 17.665 2.547 -15.514 1.00 75.25 91 LEU A CA 1
ATOM 713 C C . LEU A 1 91 ? 16.518 3.366 -16.125 1.00 75.25 91 LEU A C 1
ATOM 715 O O . LEU A 1 91 ? 16.306 3.368 -17.331 1.00 75.25 91 LEU A O 1
ATOM 719 N N . THR A 1 92 ? 15.756 4.075 -15.294 1.00 65.19 92 THR A N 1
ATOM 720 C CA . THR A 1 92 ? 14.606 4.881 -15.742 1.00 65.19 92 THR A CA 1
ATOM 721 C C . THR A 1 92 ? 14.944 6.342 -16.016 1.00 65.19 92 THR A C 1
ATOM 723 O O . THR A 1 92 ? 14.175 7.033 -16.683 1.00 65.19 92 THR A O 1
ATOM 726 N N . HIS A 1 93 ? 16.096 6.818 -15.536 1.00 72.75 93 HIS A N 1
ATOM 727 C CA . HIS A 1 93 ? 16.573 8.181 -15.746 1.00 72.75 93 HIS A CA 1
ATOM 728 C C . HIS A 1 93 ? 17.987 8.196 -16.337 1.00 72.75 93 HIS A C 1
ATOM 730 O O . HIS A 1 93 ? 18.824 7.351 -16.026 1.00 72.75 93 HIS A O 1
ATOM 736 N N . LEU A 1 94 ? 18.279 9.216 -17.151 1.00 70.31 94 LEU A N 1
ATOM 737 C CA . LEU A 1 94 ? 19.603 9.410 -17.761 1.00 70.31 94 LEU A CA 1
ATOM 738 C C . LEU A 1 94 ? 20.720 9.469 -16.709 1.00 70.31 94 LEU A C 1
ATOM 740 O O . LEU A 1 94 ? 21.764 8.850 -16.882 1.00 70.31 94 LEU A O 1
ATOM 744 N N . GLY A 1 95 ? 20.479 10.156 -15.587 1.00 70.62 95 GLY A N 1
ATOM 745 C CA . GLY A 1 95 ? 21.457 10.263 -14.502 1.00 70.62 95 GLY A CA 1
ATOM 746 C C . GLY A 1 95 ? 21.773 8.926 -13.823 1.00 70.62 95 GLY A C 1
ATOM 747 O O . GLY A 1 95 ? 22.922 8.679 -13.472 1.00 70.62 95 GLY A O 1
ATOM 748 N N . SER A 1 96 ? 20.786 8.035 -13.674 1.00 71.56 96 SER A N 1
ATOM 749 C CA . SER A 1 96 ? 21.011 6.708 -13.087 1.00 71.56 96 SER A CA 1
ATOM 750 C C . SER A 1 96 ? 21.705 5.752 -14.060 1.00 71.56 96 SER A C 1
ATOM 752 O O . SER A 1 96 ? 22.506 4.927 -13.626 1.00 71.56 96 SER A O 1
ATOM 754 N N . ALA A 1 97 ? 21.445 5.893 -15.364 1.00 71.75 97 ALA A N 1
ATOM 755 C CA . ALA A 1 97 ? 22.154 5.148 -16.401 1.00 71.75 97 ALA A CA 1
ATOM 756 C C . ALA A 1 97 ? 23.632 5.561 -16.482 1.00 71.75 97 ALA A C 1
ATOM 758 O O . ALA A 1 97 ? 24.501 4.700 -16.383 1.00 71.75 97 ALA A O 1
ATOM 759 N N . ALA A 1 98 ? 23.914 6.868 -16.540 1.00 69.00 98 ALA A N 1
ATOM 760 C CA . ALA A 1 98 ? 25.277 7.398 -16.604 1.00 69.00 98 ALA A CA 1
ATOM 761 C C . ALA A 1 98 ? 26.115 7.044 -15.363 1.00 69.00 98 ALA A C 1
ATOM 763 O O . ALA A 1 98 ? 27.268 6.646 -15.488 1.00 69.00 98 ALA A O 1
ATOM 764 N N . ALA A 1 99 ? 25.535 7.122 -14.159 1.00 72.44 99 ALA A N 1
ATOM 765 C CA . ALA A 1 99 ? 26.243 6.738 -12.936 1.00 72.44 99 ALA A CA 1
ATOM 766 C C . ALA A 1 99 ? 26.614 5.243 -12.912 1.00 72.44 99 ALA A C 1
ATOM 768 O O . ALA A 1 99 ? 27.693 4.882 -12.445 1.00 72.44 99 ALA A O 1
ATOM 769 N N . ARG A 1 100 ? 25.737 4.365 -13.422 1.00 71.94 100 ARG A N 1
ATOM 770 C CA . ARG A 1 100 ? 26.034 2.928 -13.533 1.00 71.94 100 ARG A CA 1
ATOM 771 C C . ARG A 1 100 ? 27.080 2.645 -14.604 1.00 71.94 100 ARG A C 1
ATOM 773 O O . ARG A 1 100 ? 27.952 1.815 -14.373 1.00 71.94 100 ARG A O 1
ATOM 780 N N . ASP A 1 101 ? 27.001 3.333 -15.736 1.00 71.44 101 ASP A N 1
ATOM 781 C CA . ASP A 1 101 ? 27.983 3.236 -16.815 1.00 71.44 101 ASP A CA 1
ATOM 782 C C . ASP A 1 101 ? 29.395 3.575 -16.323 1.00 71.44 101 ASP A C 1
ATOM 784 O O . ASP A 1 101 ? 30.307 2.762 -16.450 1.00 71.44 101 ASP A O 1
ATOM 788 N N . GLU A 1 102 ? 29.545 4.706 -15.631 1.00 70.94 102 GLU A N 1
ATOM 789 C CA . GLU A 1 102 ? 30.806 5.147 -15.026 1.00 70.94 102 GLU A CA 1
ATOM 790 C C . GLU A 1 102 ? 31.358 4.113 -14.026 1.00 70.94 102 GLU A C 1
ATOM 792 O O . GLU A 1 102 ? 32.533 3.753 -14.081 1.00 70.94 102 GLU A O 1
ATOM 797 N N . MET A 1 103 ? 30.509 3.556 -13.152 1.00 67.25 103 MET A N 1
ATOM 798 C CA . MET A 1 103 ? 30.919 2.493 -12.221 1.00 67.25 103 MET A CA 1
ATOM 799 C C . MET A 1 103 ? 31.412 1.228 -12.943 1.00 67.25 103 MET A C 1
ATOM 801 O O . MET A 1 103 ? 32.376 0.600 -12.501 1.00 67.25 103 MET A O 1
ATOM 805 N N . HIS A 1 104 ? 30.760 0.834 -14.039 1.00 64.69 104 HIS A N 1
ATOM 806 C CA . HIS A 1 104 ? 31.158 -0.334 -14.825 1.00 64.69 104 HIS A CA 1
ATOM 807 C C . HIS A 1 104 ? 32.445 -0.086 -15.622 1.00 64.69 104 HIS A C 1
ATOM 809 O O . HIS A 1 104 ? 33.283 -0.985 -15.700 1.00 64.69 104 HIS A O 1
ATOM 815 N N . HIS A 1 105 ? 32.648 1.126 -16.141 1.00 66.81 105 HIS A N 1
ATOM 816 C CA . HIS A 1 105 ? 33.894 1.531 -16.791 1.00 66.81 105 HIS A CA 1
ATOM 817 C C . HIS A 1 105 ? 35.078 1.574 -15.815 1.00 66.81 105 HIS A C 1
ATOM 819 O O . HIS A 1 105 ? 36.170 1.139 -16.167 1.00 66.81 105 HIS A O 1
ATOM 825 N N . GLN A 1 106 ? 34.874 2.015 -14.571 1.00 59.69 106 GLN A N 1
ATOM 826 C CA . GLN A 1 106 ? 35.923 2.017 -13.541 1.00 59.69 106 GLN A CA 1
ATOM 827 C C . GLN A 1 106 ? 36.314 0.605 -13.071 1.00 59.69 106 GLN A C 1
ATOM 829 O O . GLN A 1 106 ? 37.456 0.382 -12.668 1.00 59.69 106 GLN A O 1
ATOM 834 N N . ALA A 1 107 ? 35.387 -0.357 -13.130 1.00 57.88 107 ALA A N 1
ATOM 835 C CA . ALA A 1 107 ? 35.636 -1.756 -12.778 1.00 57.88 107 ALA A CA 1
ATOM 836 C C . ALA A 1 107 ? 36.281 -2.577 -13.916 1.00 57.88 107 ALA A C 1
ATOM 838 O O . ALA A 1 107 ? 36.868 -3.629 -13.653 1.00 57.88 107 ALA A O 1
ATOM 839 N N . ALA A 1 108 ? 36.188 -2.113 -15.167 1.00 57.38 108 ALA A N 1
ATOM 840 C CA . ALA A 1 108 ? 36.762 -2.762 -16.340 1.00 57.38 108 ALA A CA 1
ATOM 841 C C . ALA A 1 108 ? 38.079 -2.077 -16.750 1.00 57.38 108 ALA A C 1
ATOM 843 O O . ALA A 1 108 ? 38.092 -1.019 -17.366 1.00 57.38 108 ALA A O 1
ATOM 844 N N . SER A 1 109 ? 39.221 -2.701 -16.458 1.00 52.88 109 SER A N 1
ATOM 845 C CA . SER A 1 109 ? 40.556 -2.198 -16.828 1.00 52.88 109 SER A CA 1
ATOM 846 C C . SER A 1 109 ? 40.907 -2.333 -18.323 1.00 52.88 109 SER A C 1
ATOM 848 O O . SER A 1 109 ? 42.067 -2.158 -18.698 1.00 52.88 109 SER A O 1
ATOM 850 N N . ALA A 1 110 ? 39.936 -2.637 -19.189 1.00 52.34 110 ALA A N 1
ATOM 851 C CA . ALA A 1 110 ? 40.145 -2.835 -20.618 1.00 52.34 110 ALA A CA 1
ATOM 852 C C . ALA A 1 110 ? 39.031 -2.170 -21.443 1.00 52.34 110 ALA A C 1
ATOM 854 O O . ALA A 1 110 ? 37.857 -2.480 -21.278 1.00 52.34 110 ALA A O 1
ATOM 855 N N . ASP A 1 111 ? 39.465 -1.288 -22.345 1.00 53.66 111 ASP A N 1
ATOM 856 C CA . ASP A 1 111 ? 38.713 -0.621 -23.414 1.00 53.66 111 ASP A CA 1
ATOM 857 C C . ASP A 1 111 ? 37.541 0.291 -22.985 1.00 53.66 111 ASP A C 1
ATOM 859 O O . ASP A 1 111 ? 36.368 -0.079 -23.006 1.00 53.66 111 ASP A O 1
ATOM 863 N N . GLN A 1 112 ? 37.867 1.551 -22.665 1.00 53.50 112 GLN A N 1
ATOM 864 C CA . GLN A 1 112 ? 36.899 2.619 -22.347 1.00 53.50 112 GLN A CA 1
ATOM 865 C C . GLN A 1 112 ? 35.948 2.966 -23.512 1.00 53.50 112 GLN A C 1
ATOM 867 O O . GLN A 1 112 ? 35.032 3.761 -23.329 1.00 53.50 112 GLN A O 1
ATOM 872 N N . SER A 1 113 ? 36.155 2.406 -24.710 1.00 55.19 113 SER A N 1
ATOM 873 C CA . SER A 1 113 ? 35.326 2.677 -25.890 1.00 55.19 113 SER A CA 1
ATOM 874 C C . SER A 1 113 ? 34.119 1.739 -26.045 1.00 55.19 113 SER A C 1
ATOM 876 O O . SER A 1 113 ? 33.219 2.020 -26.840 1.00 55.19 113 SER A O 1
ATOM 878 N N . ALA A 1 114 ? 34.062 0.636 -25.289 1.00 63.69 114 ALA A N 1
ATOM 879 C CA . ALA A 1 114 ? 32.972 -0.329 -25.371 1.00 63.69 114 ALA A CA 1
ATOM 880 C C . ALA A 1 114 ? 31.809 0.057 -24.441 1.00 63.69 114 ALA A C 1
ATOM 882 O O . ALA A 1 114 ? 31.978 0.119 -23.228 1.00 63.69 114 ALA A O 1
ATOM 883 N N . LEU A 1 115 ? 30.610 0.249 -25.009 1.00 65.75 115 LEU A N 1
ATOM 884 C CA . LEU A 1 115 ? 29.366 0.446 -24.246 1.00 65.75 115 LEU A CA 1
ATOM 885 C C . LEU A 1 115 ? 29.216 -0.629 -23.157 1.00 65.75 115 LEU A C 1
ATOM 887 O O . LEU A 1 115 ? 29.330 -1.823 -23.452 1.00 65.75 115 LEU A O 1
ATOM 891 N N . THR A 1 116 ? 28.912 -0.230 -21.923 1.00 78.06 116 THR A N 1
ATOM 892 C CA . THR A 1 116 ? 28.636 -1.182 -20.838 1.00 78.06 116 THR A CA 1
ATOM 893 C C . THR A 1 116 ? 27.272 -1.850 -21.021 1.00 78.06 116 THR A C 1
ATOM 895 O O . THR A 1 116 ? 26.387 -1.338 -21.716 1.00 78.06 116 THR A O 1
ATOM 898 N N . ASP A 1 117 ? 27.058 -2.993 -20.365 1.00 77.31 117 ASP A N 1
ATOM 899 C CA . ASP A 1 117 ? 25.757 -3.677 -20.391 1.00 77.31 117 ASP A CA 1
ATOM 900 C C . ASP A 1 117 ? 24.626 -2.799 -19.836 1.00 77.31 117 ASP A C 1
ATOM 902 O O . ASP A 1 117 ? 23.503 -2.853 -20.336 1.00 77.31 117 ASP A O 1
ATOM 906 N N . SER A 1 118 ? 24.931 -1.917 -18.876 1.00 75.31 118 SER A N 1
ATOM 907 C CA . SER A 1 118 ? 23.976 -0.930 -18.359 1.00 75.31 118 SER A CA 1
ATOM 908 C C . SER A 1 118 ? 23.533 0.060 -19.443 1.00 75.31 118 SER A C 1
ATOM 910 O O . SER A 1 118 ? 22.335 0.310 -19.586 1.00 75.31 118 SER A O 1
ATOM 912 N N . MET A 1 119 ? 24.464 0.574 -20.254 1.00 78.31 119 MET A N 1
ATOM 913 C CA . MET A 1 119 ? 24.127 1.480 -21.359 1.00 78.31 119 MET A CA 1
ATOM 914 C C . MET A 1 119 ? 23.413 0.779 -22.509 1.00 78.31 119 MET A C 1
ATOM 916 O O . MET A 1 119 ? 22.479 1.347 -23.075 1.00 78.31 119 MET A O 1
ATOM 920 N N . ARG A 1 120 ? 23.777 -0.471 -22.826 1.00 82.00 120 ARG A N 1
ATOM 921 C CA . ARG A 1 120 ? 23.034 -1.267 -23.818 1.00 82.00 120 ARG A CA 1
ATOM 922 C C . ARG A 1 120 ? 21.585 -1.481 -23.386 1.00 82.00 120 ARG A C 1
ATOM 924 O O . ARG A 1 120 ? 20.678 -1.247 -24.179 1.00 82.00 120 ARG A O 1
ATOM 931 N N . MET A 1 121 ? 21.358 -1.876 -22.133 1.00 79.75 121 MET A N 1
ATOM 932 C CA . MET A 1 121 ? 20.011 -2.073 -21.585 1.00 79.75 121 MET A CA 1
ATOM 933 C C . MET A 1 121 ? 19.201 -0.774 -21.558 1.00 79.75 121 MET A C 1
ATOM 935 O O . MET A 1 121 ? 18.011 -0.783 -21.875 1.00 79.75 121 MET A O 1
ATOM 939 N N . PHE A 1 122 ? 19.841 0.353 -21.239 1.00 81.69 122 PHE A N 1
ATOM 940 C CA . PHE A 1 122 ? 19.201 1.664 -21.303 1.00 81.69 122 PHE A CA 1
ATOM 941 C C . PHE A 1 122 ? 18.787 2.035 -22.737 1.00 81.69 122 PHE A C 1
ATOM 943 O O . PHE A 1 122 ? 17.648 2.447 -22.955 1.00 81.69 122 PHE A O 1
ATOM 950 N N . GLN A 1 123 ? 19.662 1.820 -23.726 1.00 82.75 123 GLN A N 1
ATOM 951 C CA . GLN A 1 123 ? 19.362 2.093 -25.134 1.00 82.75 123 GLN A CA 1
ATOM 952 C C . GLN A 1 123 ? 18.222 1.211 -25.665 1.00 82.75 123 GLN A C 1
ATOM 954 O O . GLN A 1 123 ? 17.295 1.720 -26.288 1.00 82.75 123 GLN A O 1
ATOM 959 N N . ILE A 1 124 ? 18.224 -0.086 -25.332 1.00 86.00 124 ILE A N 1
ATOM 960 C CA . ILE A 1 124 ? 17.123 -1.015 -25.642 1.00 86.00 124 ILE A CA 1
ATOM 961 C C . ILE A 1 124 ? 15.786 -0.487 -25.086 1.00 86.00 124 ILE A C 1
ATOM 963 O O . ILE A 1 124 ? 14.753 -0.557 -25.758 1.00 86.00 124 ILE A O 1
ATOM 967 N N . GLY A 1 125 ? 15.802 0.089 -23.879 1.00 84.56 125 GLY A N 1
ATOM 968 C CA . GLY A 1 125 ? 14.641 0.736 -23.271 1.00 84.56 125 GLY A CA 1
ATOM 969 C C . GLY A 1 125 ? 14.179 2.004 -23.999 1.00 84.56 125 GLY A C 1
ATOM 970 O O . GLY A 1 125 ? 12.973 2.216 -24.128 1.00 84.56 125 GLY A O 1
ATOM 971 N N . LEU A 1 126 ? 15.096 2.833 -24.506 1.00 83.75 126 LEU A N 1
ATOM 972 C CA . LEU A 1 126 ? 14.750 4.016 -25.306 1.00 83.75 126 LEU A CA 1
ATOM 973 C C . LEU A 1 126 ? 14.122 3.635 -26.650 1.00 83.75 126 LEU A C 1
ATOM 975 O O . LEU A 1 126 ? 13.103 4.212 -27.030 1.00 83.75 126 LEU A O 1
ATOM 979 N N . ASP A 1 127 ? 14.706 2.652 -27.332 1.00 86.50 127 ASP A N 1
ATOM 980 C CA . ASP A 1 127 ? 14.303 2.272 -28.686 1.00 86.50 127 ASP A CA 1
ATOM 981 C C . ASP A 1 127 ? 12.990 1.476 -28.693 1.00 86.50 127 ASP A C 1
ATOM 983 O O . ASP A 1 127 ? 12.153 1.654 -29.577 1.00 86.50 127 ASP A O 1
ATOM 987 N N . GLY A 1 128 ? 12.792 0.600 -27.700 1.00 85.75 128 GLY A N 1
ATOM 988 C CA . GLY A 1 128 ? 11.689 -0.367 -27.684 1.00 85.75 128 GLY A CA 1
ATOM 989 C C . GLY A 1 128 ? 10.802 -0.349 -26.438 1.00 85.75 128 GLY A C 1
ATOM 990 O O . GLY A 1 128 ? 9.867 -1.146 -26.361 1.00 85.75 128 GLY A O 1
ATOM 991 N N . GLY A 1 129 ? 11.053 0.512 -25.447 1.00 84.75 129 GLY A N 1
ATOM 992 C CA . GLY A 1 129 ? 10.331 0.494 -24.165 1.00 84.75 129 GLY A CA 1
ATOM 993 C C . GLY A 1 129 ? 8.895 1.028 -24.217 1.00 84.75 129 GLY A C 1
ATOM 994 O O . GLY A 1 129 ? 8.123 0.807 -23.285 1.00 84.75 129 GLY A O 1
ATOM 995 N N . LYS A 1 130 ? 8.509 1.717 -25.299 1.00 86.06 130 LYS A N 1
ATOM 996 C CA . LYS A 1 130 ? 7.143 2.224 -25.529 1.00 86.06 130 LYS A CA 1
ATOM 997 C C . LYS A 1 130 ? 6.595 1.725 -26.875 1.00 86.06 130 LYS A C 1
ATOM 999 O O . LYS A 1 130 ? 6.464 2.522 -27.806 1.00 86.06 13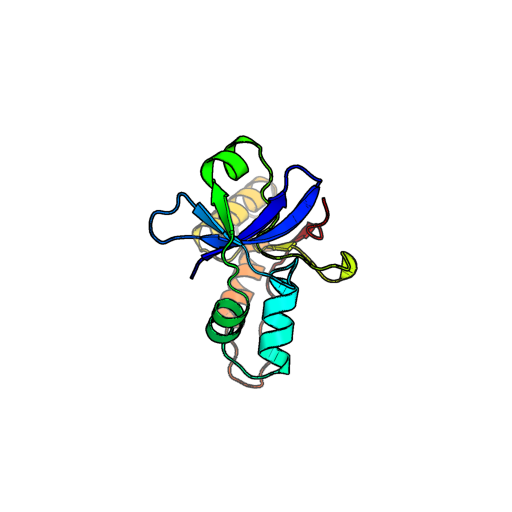0 LYS A O 1
ATOM 1004 N N . PRO A 1 131 ? 6.304 0.419 -27.008 1.00 89.88 131 PRO A N 1
ATOM 1005 C CA . PRO A 1 131 ? 5.807 -0.146 -28.257 1.00 89.88 131 PRO A CA 1
ATOM 1006 C C . PRO A 1 131 ? 4.374 0.338 -28.569 1.00 89.88 131 PRO A C 1
ATOM 1008 O O . PRO A 1 131 ? 3.600 0.628 -27.650 1.00 89.88 131 PRO A O 1
ATOM 1011 N N . PRO A 1 132 ? 3.974 0.383 -29.852 1.00 90.44 132 PRO A N 1
ATOM 1012 C CA . PRO A 1 132 ? 2.579 0.562 -30.248 1.00 90.44 132 PRO A CA 1
ATOM 1013 C C . PRO A 1 132 ? 1.659 -0.551 -29.723 1.00 90.44 132 PRO A C 1
ATOM 1015 O O . PRO A 1 132 ? 2.099 -1.653 -29.390 1.00 90.44 132 PRO A O 1
ATOM 1018 N N . ALA A 1 133 ? 0.350 -0.285 -29.708 1.00 93.12 133 ALA A N 1
ATOM 1019 C CA . ALA A 1 133 ? -0.651 -1.269 -29.300 1.00 93.12 133 ALA A CA 1
ATOM 1020 C C . ALA A 1 133 ? -0.533 -2.577 -30.109 1.00 93.12 133 ALA A C 1
ATOM 1022 O O . ALA A 1 133 ? -0.445 -2.556 -31.336 1.00 93.12 133 ALA A O 1
ATOM 1023 N N . GLY A 1 134 ? -0.547 -3.713 -29.407 1.00 92.62 134 GLY A N 1
ATOM 1024 C CA . GLY A 1 134 ? -0.434 -5.046 -30.010 1.00 92.62 134 GLY A CA 1
ATOM 1025 C C . GLY A 1 134 ? 0.995 -5.505 -30.320 1.00 92.62 134 GLY A C 1
ATOM 1026 O O . GLY A 1 134 ? 1.159 -6.613 -30.824 1.00 92.62 134 GLY A O 1
ATOM 1027 N N . GLN A 1 135 ? 2.022 -4.705 -30.013 1.00 92.88 135 GLN A N 1
ATOM 1028 C CA . GLN A 1 135 ? 3.427 -5.086 -30.182 1.00 92.88 135 GLN A CA 1
ATOM 1029 C C . GLN A 1 135 ? 4.101 -5.401 -28.842 1.00 92.88 135 GLN A C 1
ATOM 1031 O O . GLN A 1 135 ? 3.743 -4.852 -27.799 1.00 92.88 135 GLN A O 1
ATOM 1036 N N . ILE A 1 136 ? 5.092 -6.294 -28.879 1.00 90.25 136 ILE A N 1
ATOM 1037 C CA . ILE A 1 136 ? 5.912 -6.638 -27.713 1.00 90.25 136 ILE A CA 1
ATOM 1038 C C . ILE A 1 136 ? 6.981 -5.556 -27.542 1.00 90.25 136 ILE A C 1
ATOM 1040 O O . ILE A 1 136 ? 7.707 -5.243 -28.482 1.00 90.25 136 ILE A O 1
ATOM 1044 N N . GLY A 1 137 ? 7.062 -4.984 -26.342 1.00 88.81 137 GLY A N 1
ATOM 1045 C CA . GLY A 1 137 ? 8.087 -4.005 -25.988 1.00 88.81 137 GLY A CA 1
ATOM 1046 C C . GLY A 1 137 ? 9.398 -4.654 -25.571 1.00 88.81 137 GLY A C 1
ATOM 1047 O O . GLY A 1 137 ? 9.461 -5.847 -25.272 1.00 88.81 137 GLY A O 1
ATOM 1048 N N . ALA A 1 138 ? 10.443 -3.838 -25.507 1.00 87.88 138 ALA A N 1
ATOM 1049 C CA . ALA A 1 138 ? 11.712 -4.234 -24.925 1.00 87.88 138 ALA A CA 1
ATOM 1050 C C . ALA A 1 138 ? 11.546 -4.669 -23.459 1.00 87.88 138 ALA A C 1
ATOM 1052 O O . ALA A 1 138 ? 10.785 -4.065 -22.698 1.00 87.88 138 ALA A O 1
ATOM 1053 N N . GLN A 1 139 ? 12.281 -5.709 -23.057 1.00 83.69 139 GLN A N 1
ATOM 1054 C CA . GLN A 1 139 ? 12.291 -6.158 -21.668 1.00 83.69 139 GLN A CA 1
ATOM 1055 C C . GLN A 1 139 ? 12.960 -5.091 -20.786 1.00 83.69 139 GLN A C 1
ATOM 1057 O O . GLN A 1 139 ? 14.090 -4.693 -21.076 1.00 83.69 139 GLN A O 1
ATOM 1062 N N . PRO A 1 140 ? 12.303 -4.634 -19.706 1.00 77.69 140 PRO A N 1
ATOM 1063 C CA . PRO A 1 140 ? 12.926 -3.699 -18.784 1.00 77.69 140 PRO A CA 1
ATOM 1064 C C . PRO A 1 140 ? 14.025 -4.391 -17.971 1.00 77.69 140 PRO A C 1
ATOM 1066 O O . PRO A 1 140 ? 13.942 -5.583 -17.664 1.00 77.69 140 PRO A O 1
ATOM 1069 N N . GLU A 1 141 ? 15.026 -3.619 -17.547 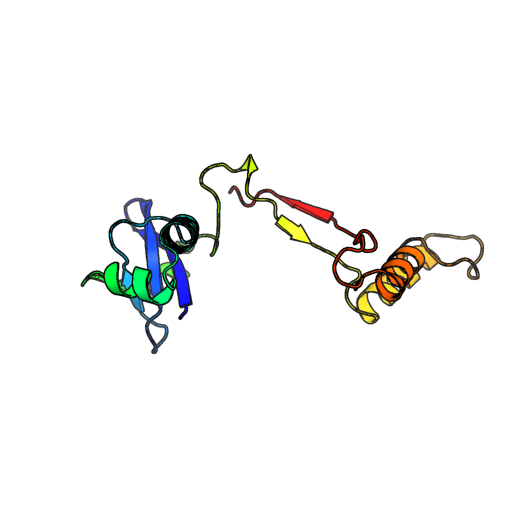1.00 81.25 141 GLU A N 1
ATOM 1070 C CA . GLU A 1 141 ? 15.855 -4.034 -16.416 1.00 81.25 141 GLU A CA 1
ATOM 1071 C C . GLU A 1 141 ? 14.966 -4.116 -15.176 1.00 81.25 141 GLU A C 1
ATOM 1073 O O . GLU A 1 141 ? 14.169 -3.217 -14.912 1.00 81.25 141 GLU A O 1
ATOM 1078 N N . TRP A 1 142 ? 15.081 -5.202 -14.420 1.00 81.38 142 TRP A N 1
ATOM 1079 C CA . TRP A 1 142 ? 14.389 -5.338 -13.151 1.00 81.38 142 TRP A CA 1
ATOM 1080 C C . TRP A 1 142 ? 15.283 -6.051 -12.146 1.00 81.38 142 TRP A C 1
ATOM 1082 O O . TRP A 1 142 ? 16.081 -6.921 -12.493 1.00 81.38 142 TRP A O 1
ATOM 1092 N N . PHE A 1 143 ? 15.126 -5.688 -10.882 1.00 83.38 143 PHE A N 1
ATOM 1093 C CA . PHE A 1 143 ? 15.702 -6.410 -9.761 1.00 83.38 143 PHE A CA 1
ATOM 1094 C C . PHE A 1 143 ? 14.611 -6.737 -8.744 1.00 83.38 143 PHE A C 1
ATOM 1096 O O . PHE A 1 143 ? 13.647 -5.988 -8.560 1.00 83.38 143 PHE A O 1
ATOM 1103 N N . TYR A 1 144 ? 14.787 -7.858 -8.053 1.00 85.31 144 TYR A N 1
ATOM 1104 C CA . TYR A 1 144 ? 13.907 -8.300 -6.980 1.00 85.31 144 TYR A CA 1
ATOM 1105 C C . TYR A 1 144 ? 14.342 -7.698 -5.637 1.00 85.31 144 TYR A C 1
ATOM 1107 O O . TYR A 1 144 ? 15.530 -7.696 -5.309 1.00 85.31 144 TYR A O 1
ATOM 1115 N N . LYS A 1 145 ? 13.390 -7.179 -4.854 1.00 83.94 145 LYS A N 1
ATOM 1116 C CA . LYS A 1 145 ? 13.629 -6.630 -3.506 1.00 83.94 145 LYS A CA 1
ATOM 1117 C C . LYS A 1 145 ? 12.973 -7.432 -2.388 1.00 83.94 145 LYS A C 1
ATOM 1119 O O . LYS A 1 145 ? 13.349 -7.241 -1.237 1.00 83.94 145 LYS A O 1
ATOM 1124 N N . GLY A 1 146 ? 12.024 -8.309 -2.699 1.00 83.69 146 GLY A N 1
ATOM 1125 C CA . GLY A 1 146 ? 11.305 -9.091 -1.699 1.00 83.69 146 GLY A CA 1
ATOM 1126 C C . GLY A 1 146 ? 9.853 -9.318 -2.089 1.00 83.69 146 GLY A C 1
ATOM 1127 O O . GLY A 1 146 ? 9.403 -8.885 -3.147 1.00 83.69 146 GLY A O 1
ATOM 1128 N N . ASN A 1 147 ? 9.111 -9.975 -1.206 1.00 78.31 147 ASN A N 1
ATOM 1129 C CA . AS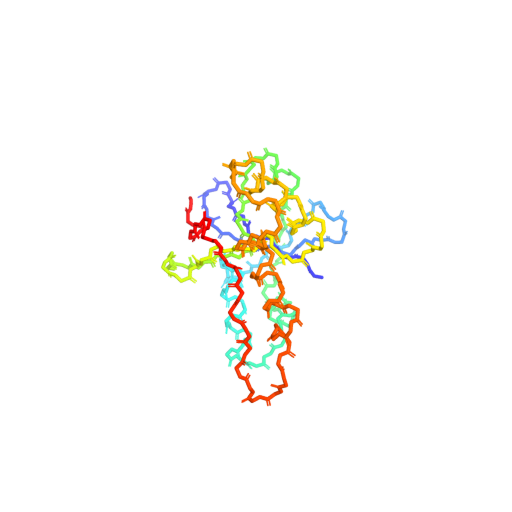N A 1 147 ? 7.705 -10.317 -1.408 1.00 78.31 147 ASN A CA 1
ATOM 1130 C C . ASN A 1 147 ? 6.742 -9.502 -0.521 1.00 78.31 147 ASN A C 1
ATOM 1132 O O . ASN A 1 147 ? 5.581 -9.855 -0.348 1.00 78.31 147 ASN A O 1
ATOM 1136 N N . GLY A 1 148 ? 7.244 -8.433 0.107 1.00 66.69 148 GLY A N 1
ATOM 1137 C CA . GLY A 1 148 ? 6.450 -7.576 0.992 1.00 66.69 148 GLY A CA 1
ATOM 1138 C C . GLY A 1 148 ? 5.942 -8.256 2.271 1.00 66.69 148 GLY A C 1
ATOM 1139 O O . GLY A 1 148 ? 5.188 -7.629 3.010 1.00 66.69 148 GLY A O 1
ATOM 1140 N N . TYR A 1 149 ? 6.341 -9.503 2.544 1.00 64.94 149 TYR A N 1
ATOM 1141 C CA . TYR A 1 149 ? 5.988 -10.222 3.763 1.00 64.94 149 TYR A CA 1
ATOM 1142 C C . TYR A 1 149 ? 7.025 -9.942 4.854 1.00 64.94 149 TYR A C 1
ATOM 1144 O O . TYR A 1 149 ? 8.215 -10.196 4.656 1.00 64.94 149 TYR A O 1
ATOM 1152 N N . GLY A 1 150 ? 6.572 -9.406 5.986 1.00 59.56 150 GLY A N 1
ATOM 1153 C CA . GLY A 1 150 ? 7.378 -9.057 7.156 1.00 59.56 150 GLY A CA 1
ATOM 1154 C C . GLY A 1 150 ? 6.555 -9.134 8.429 1.00 59.56 150 GLY A C 1
ATOM 1155 O O . GLY A 1 150 ? 5.314 -8.990 8.329 1.00 59.56 150 GLY A O 1
#